Protein AF-A0A497BGM7-F1 (afdb_monomer_lite)

Foldseek 3Di:
DKDKDFAALVLLLVLLVVCCVVPVPQWDDPDSFKIKGWDWDQDPVGDTDIDIKIWGQDPNSRMIITGDPLVSPDPVCSPPVVVVVVVVVSVVSSVVVVVVVVPDD

pLDDT: mean 71.08, std 9.55, range [29.78, 86.12]

Radius of gyration: 14.44 Å; chains: 1; bounding box: 35×27×45 Å

Secondary structure (DSSP, 8-state):
--EEEE--HHHHHHHHHHHHHH-TTTEEESSSSEEEEEEEEE-TT--EEEEEEEEEE-TTSSEEEEE--GGGS-GGGTTS-HHHHHHHHHHHHHHHHHHHTTS--

Structure (mmCIF, N/CA/C/O backbone):
data_AF-A0A497BGM7-F1
#
_entry.id   AF-A0A497BGM7-F1
#
loop_
_atom_site.group_PDB
_atom_site.id
_atom_site.type_symbol
_atom_site.label_atom_id
_atom_site.label_alt_id
_atom_site.label_comp_id
_atom_site.label_asym_id
_atom_site.label_entity_id
_atom_site.label_seq_id
_atom_site.pdbx_PDB_ins_code
_atom_site.Cartn_x
_atom_site.Cartn_y
_atom_site.Cartn_z
_atom_site.occupancy
_atom_site.B_iso_or_equiv
_atom_site.auth_seq_id
_atom_site.auth_comp_id
_atom_site.auth_asym_id
_atom_site.auth_atom_id
_atom_site.pdbx_PDB_model_num
ATOM 1 N N . MET A 1 1 ? -6.877 2.859 -12.401 1.00 52.25 1 MET A N 1
ATOM 2 C CA . MET A 1 1 ? -7.749 1.853 -11.761 1.00 52.25 1 MET A CA 1
ATOM 3 C C . MET A 1 1 ? -7.565 2.004 -10.258 1.00 52.25 1 MET A C 1
ATOM 5 O O . MET A 1 1 ? -6.443 2.279 -9.855 1.00 52.25 1 MET A O 1
ATOM 9 N N . ILE A 1 2 ? -8.637 1.958 -9.464 1.00 58.59 2 ILE A N 1
ATOM 10 C CA . ILE A 1 2 ? -8.560 2.048 -7.995 1.00 58.59 2 ILE A CA 1
ATOM 11 C C . ILE A 1 2 ? -8.933 0.670 -7.463 1.00 58.59 2 ILE A C 1
ATOM 13 O O . ILE A 1 2 ? -10.082 0.262 -7.625 1.00 58.59 2 ILE A O 1
ATOM 17 N N . ASN A 1 3 ? -7.983 -0.023 -6.840 1.00 65.81 3 ASN A N 1
ATOM 18 C CA . ASN A 1 3 ? -8.265 -1.272 -6.141 1.00 65.81 3 ASN A CA 1
ATOM 19 C C . ASN A 1 3 ? -8.559 -0.968 -4.666 1.00 65.81 3 ASN A C 1
ATOM 21 O O . ASN A 1 3 ? -7.932 -0.089 -4.065 1.00 65.81 3 ASN A O 1
ATOM 25 N N . ARG A 1 4 ? -9.546 -1.666 -4.097 1.00 63.44 4 ARG A N 1
ATOM 26 C CA . ARG A 1 4 ? -10.051 -1.434 -2.737 1.00 63.44 4 ARG A CA 1
ATOM 27 C C . ARG A 1 4 ? -9.896 -2.683 -1.881 1.00 63.44 4 ARG A C 1
ATOM 29 O O . ARG A 1 4 ? -10.173 -3.787 -2.344 1.00 63.44 4 ARG A O 1
ATOM 36 N N . VAL A 1 5 ? -9.481 -2.479 -0.635 1.00 69.69 5 VAL A N 1
ATOM 37 C CA . VAL A 1 5 ? -9.466 -3.488 0.430 1.00 69.69 5 VAL A CA 1
ATOM 38 C C . VAL A 1 5 ? -10.442 -3.027 1.511 1.00 69.69 5 VAL A C 1
ATOM 40 O O . VAL A 1 5 ? -10.287 -1.933 2.055 1.00 69.69 5 VAL A O 1
ATOM 43 N N . GLU A 1 6 ? -11.465 -3.833 1.791 1.00 71.62 6 GLU A N 1
ATOM 44 C CA . GLU A 1 6 ? -12.468 -3.559 2.830 1.00 71.62 6 GLU A CA 1
ATOM 45 C C . GLU A 1 6 ? -11.909 -3.937 4.209 1.00 71.62 6 GLU A C 1
ATOM 47 O O . GLU A 1 6 ? -11.344 -5.018 4.361 1.00 71.62 6 GLU A O 1
ATOM 52 N N . LEU A 1 7 ? -12.046 -3.048 5.198 1.00 67.31 7 LEU A N 1
ATOM 53 C CA . LEU A 1 7 ? -11.529 -3.217 6.564 1.00 67.31 7 LEU A CA 1
ATOM 54 C C . LEU A 1 7 ? -12.47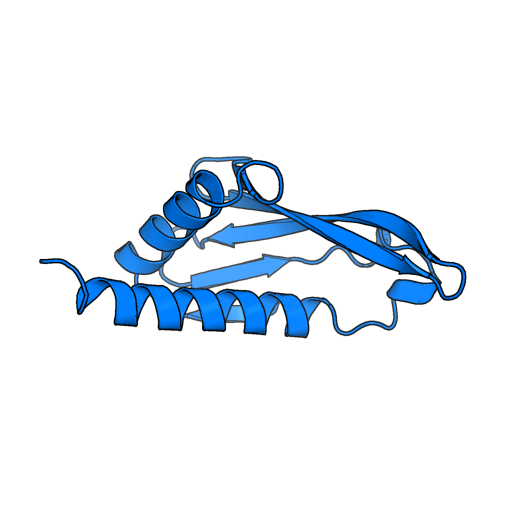6 -2.565 7.573 1.00 67.31 7 LEU A C 1
ATOM 56 O O . LEU A 1 7 ? -13.224 -1.654 7.249 1.00 67.31 7 LEU A O 1
ATOM 60 N N . THR A 1 8 ? -12.438 -2.931 8.845 1.00 68.94 8 THR A N 1
ATOM 61 C CA . THR A 1 8 ? -13.064 -2.085 9.870 1.00 68.94 8 THR A CA 1
ATOM 62 C C . THR A 1 8 ? -12.215 -0.833 10.136 1.00 68.94 8 THR A C 1
ATOM 64 O O . THR A 1 8 ? -11.004 -0.801 9.912 1.00 68.94 8 THR A O 1
ATOM 67 N N . ARG A 1 9 ? -12.835 0.211 10.707 1.00 66.38 9 ARG A N 1
ATOM 68 C CA . ARG A 1 9 ? -12.148 1.457 11.113 1.00 66.38 9 ARG A CA 1
ATOM 69 C C . ARG A 1 9 ? -10.952 1.227 12.040 1.00 66.38 9 ARG A C 1
ATOM 71 O O . ARG A 1 9 ? -9.980 1.981 11.977 1.00 66.38 9 ARG A O 1
ATOM 78 N N . LYS A 1 10 ? -11.050 0.229 12.921 1.00 72.12 10 LYS A N 1
ATOM 79 C CA . LYS A 1 10 ? -9.996 -0.131 13.874 1.00 72.12 10 LYS A CA 1
ATOM 80 C C . LYS A 1 10 ? -8.838 -0.820 13.151 1.00 72.12 10 LYS A C 1
ATOM 82 O O . LYS A 1 10 ? -7.708 -0.361 13.275 1.00 72.12 10 LYS A O 1
ATOM 87 N N . GLU A 1 11 ? -9.138 -1.824 12.330 1.00 73.62 11 GLU A N 1
ATOM 88 C CA . GLU A 1 11 ? -8.141 -2.589 11.569 1.00 73.62 11 GLU A CA 1
ATOM 89 C C . GLU A 1 11 ? -7.365 -1.713 10.590 1.00 73.62 11 GLU A C 1
ATOM 91 O O . GLU A 1 11 ? -6.141 -1.783 10.554 1.00 73.62 11 GLU A O 1
ATOM 96 N N . ALA A 1 12 ? -8.045 -0.834 9.845 1.00 71.00 12 ALA A N 1
ATOM 97 C CA . ALA A 1 12 ? -7.371 0.067 8.916 1.00 71.00 12 ALA A CA 1
ATOM 98 C C . ALA A 1 12 ? -6.373 0.971 9.649 1.00 71.00 12 ALA A C 1
ATOM 100 O O . ALA A 1 12 ? -5.232 1.114 9.224 1.00 71.00 12 ALA A O 1
ATOM 101 N N . ARG A 1 13 ? -6.768 1.549 10.788 1.00 73.94 13 ARG A N 1
ATOM 102 C CA . ARG A 1 13 ? -5.884 2.420 11.569 1.00 73.94 13 ARG A CA 1
ATOM 103 C C . ARG A 1 13 ? -4.698 1.645 12.149 1.00 73.94 13 ARG A C 1
ATOM 105 O O . ARG A 1 13 ? -3.570 2.115 12.044 1.00 73.94 13 ARG A O 1
ATOM 112 N N . GLU A 1 14 ? -4.940 0.479 12.741 1.00 76.69 14 GLU A N 1
ATOM 113 C CA . GLU A 1 14 ? -3.886 -0.371 13.309 1.00 76.69 14 GLU A CA 1
ATOM 114 C C . GLU A 1 14 ? -2.905 -0.865 12.242 1.00 76.69 14 GLU A C 1
ATOM 116 O O . GLU A 1 14 ? -1.698 -0.864 12.479 1.00 76.69 14 GLU A O 1
ATOM 121 N N . LEU A 1 15 ? -3.400 -1.208 11.051 1.00 77.56 15 LEU A N 1
ATOM 122 C CA . LEU A 1 15 ? -2.574 -1.576 9.907 1.00 77.56 15 LEU A CA 1
ATOM 123 C C . LEU A 1 15 ? -1.623 -0.453 9.512 1.00 77.56 15 LEU A C 1
ATOM 125 O O . LEU A 1 15 ? -0.420 -0.685 9.419 1.00 77.56 15 LEU A O 1
ATOM 129 N N . LEU A 1 16 ? -2.141 0.764 9.327 1.00 74.62 16 LEU A N 1
ATOM 130 C CA . LEU A 1 16 ? -1.319 1.912 8.942 1.00 74.62 16 LEU A CA 1
ATOM 131 C C . LEU A 1 16 ? -0.215 2.184 9.975 1.00 74.62 16 LEU A C 1
ATOM 133 O O . LEU A 1 16 ? 0.939 2.376 9.599 1.00 74.62 16 LEU A O 1
ATOM 137 N N . PHE A 1 17 ? -0.539 2.133 11.273 1.00 76.31 17 PHE A N 1
ATOM 138 C CA . PHE A 1 17 ? 0.462 2.307 12.330 1.00 76.31 17 PHE A CA 1
ATOM 139 C C . PHE A 1 17 ? 1.507 1.184 12.340 1.00 76.31 17 PHE A C 1
ATOM 141 O O . PHE A 1 17 ? 2.701 1.483 12.302 1.00 76.31 17 PHE A O 1
ATOM 148 N N . LYS A 1 18 ? 1.097 -0.094 12.315 1.00 75.50 18 LYS A N 1
ATOM 149 C CA . LYS A 1 18 ? 2.049 -1.221 12.333 1.00 75.50 18 LYS A CA 1
ATOM 150 C C . LYS A 1 18 ? 2.962 -1.240 11.105 1.00 75.50 18 LYS A C 1
ATOM 152 O O . LYS A 1 18 ? 4.120 -1.638 11.226 1.00 75.50 18 LYS A O 1
ATOM 157 N N . LEU A 1 19 ? 2.473 -0.824 9.934 1.00 73.44 19 LEU A N 1
ATOM 158 C CA . LEU A 1 19 ? 3.289 -0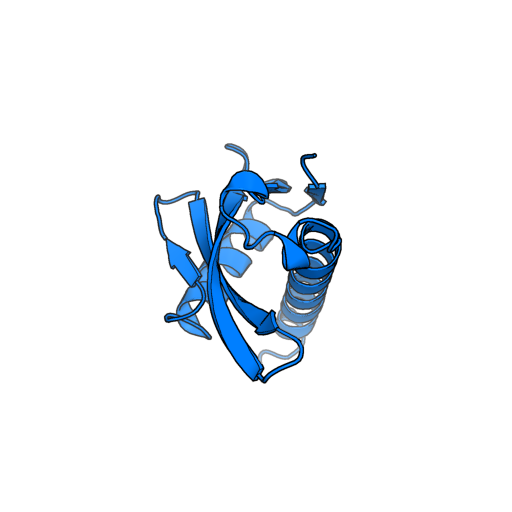.738 8.718 1.00 73.44 19 LEU A CA 1
ATOM 159 C C . LEU A 1 19 ? 4.392 0.316 8.847 1.00 73.44 19 LEU A C 1
ATOM 161 O O . LEU A 1 19 ? 5.545 0.032 8.517 1.00 73.44 19 LEU A O 1
ATOM 165 N N . CYS A 1 20 ? 4.063 1.492 9.381 1.00 71.12 20 CYS A N 1
ATOM 166 C CA . CYS A 1 20 ? 5.050 2.537 9.639 1.00 71.12 20 CYS A CA 1
ATOM 167 C C . CYS A 1 20 ? 6.031 2.163 10.761 1.00 71.12 20 CYS A C 1
ATOM 169 O O . CYS A 1 20 ? 7.212 2.469 10.643 1.00 71.12 20 CYS A O 1
ATOM 171 N N . GLU A 1 21 ? 5.588 1.472 11.816 1.00 73.56 21 GLU A N 1
ATOM 172 C CA . GLU A 1 21 ? 6.481 1.014 12.892 1.00 73.56 21 GLU A CA 1
ATOM 173 C C . GLU A 1 21 ? 7.457 -0.074 12.425 1.00 73.56 21 GLU A C 1
ATOM 175 O O . GLU A 1 21 ? 8.653 0.010 12.700 1.00 73.56 21 GLU A O 1
ATOM 180 N N . LYS A 1 22 ? 6.975 -1.098 11.706 1.00 73.75 22 LYS A N 1
ATOM 181 C CA . LYS A 1 22 ? 7.819 -2.222 11.263 1.00 73.75 22 LYS A CA 1
ATOM 182 C C . LYS A 1 22 ? 8.725 -1.867 10.085 1.00 73.75 22 LYS A C 1
ATOM 184 O O . LYS A 1 22 ? 9.809 -2.434 9.958 1.00 73.75 22 LYS A O 1
ATOM 189 N N . PHE A 1 23 ? 8.287 -0.967 9.205 1.00 68.50 23 PHE A N 1
ATOM 190 C CA . PHE A 1 23 ? 8.975 -0.669 7.945 1.00 68.50 23 PHE A CA 1
ATOM 191 C C . PHE A 1 23 ? 9.003 0.843 7.638 1.00 68.50 23 PHE A C 1
ATOM 193 O O . PHE A 1 23 ? 8.533 1.265 6.577 1.00 68.50 23 PHE A O 1
ATOM 200 N N . PRO A 1 24 ? 9.604 1.672 8.512 1.00 61.66 24 PRO A N 1
ATOM 201 C CA . PRO A 1 24 ? 9.519 3.138 8.438 1.00 61.66 24 PRO A CA 1
ATOM 202 C C . PRO A 1 24 ? 10.119 3.748 7.163 1.00 61.66 24 PRO A C 1
ATOM 204 O O . PRO A 1 24 ? 9.745 4.836 6.750 1.00 61.66 24 PRO A O 1
ATOM 207 N N . TRP A 1 25 ? 11.057 3.055 6.515 1.00 65.81 25 TRP A N 1
ATOM 208 C CA . TRP A 1 25 ? 11.688 3.499 5.267 1.00 65.81 25 TRP A CA 1
ATOM 209 C C . TRP A 1 25 ? 10.900 3.100 4.011 1.00 65.81 25 TRP A C 1
ATOM 211 O O . TRP A 1 25 ? 11.157 3.636 2.931 1.00 65.81 25 TRP A O 1
ATOM 221 N N . ARG A 1 26 ? 9.966 2.146 4.143 1.00 72.31 26 ARG A N 1
ATOM 222 C CA . ARG A 1 26 ? 9.035 1.754 3.077 1.00 72.31 26 ARG A CA 1
ATOM 223 C C . ARG A 1 26 ? 7.728 2.517 3.179 1.00 72.31 26 ARG A C 1
ATOM 225 O O . ARG A 1 26 ? 7.201 2.870 2.138 1.00 72.31 26 ARG A O 1
ATOM 232 N N . PHE A 1 27 ? 7.214 2.765 4.384 1.00 72.69 27 PHE A N 1
ATOM 233 C CA . PHE A 1 27 ? 5.922 3.417 4.587 1.00 72.69 27 PHE A CA 1
ATOM 234 C C . PHE A 1 27 ? 6.059 4.716 5.376 1.00 72.69 27 PHE A C 1
ATOM 236 O O . PHE A 1 27 ? 6.502 4.705 6.523 1.00 72.69 27 PHE A O 1
ATOM 243 N N . THR A 1 28 ? 5.583 5.815 4.793 1.00 76.31 28 THR A N 1
ATOM 244 C CA . THR A 1 28 ? 5.644 7.153 5.394 1.00 76.31 28 THR A CA 1
ATOM 245 C C . THR A 1 28 ? 4.267 7.804 5.387 1.00 76.31 28 THR A C 1
ATOM 247 O O . THR A 1 28 ? 3.638 7.897 4.331 1.00 76.31 28 THR A O 1
ATOM 250 N N . PHE A 1 29 ? 3.806 8.301 6.538 1.00 73.81 29 PHE A N 1
ATOM 251 C CA . PHE A 1 29 ? 2.573 9.091 6.621 1.00 73.81 29 PHE A CA 1
ATOM 252 C C . PHE A 1 29 ? 2.704 10.396 5.832 1.00 73.81 29 PHE A C 1
ATOM 254 O O . PHE A 1 29 ? 3.634 11.171 6.053 1.00 73.81 29 PHE A O 1
ATOM 261 N N . ILE A 1 30 ? 1.742 10.651 4.945 1.00 73.38 30 ILE A N 1
ATOM 262 C CA . ILE A 1 30 ? 1.578 11.957 4.293 1.00 73.38 30 ILE A CA 1
ATOM 263 C C . ILE A 1 30 ? 0.610 12.811 5.122 1.00 73.38 30 ILE A C 1
ATOM 265 O O . ILE A 1 30 ? 0.843 13.997 5.344 1.00 73.38 30 ILE A O 1
ATOM 269 N N . THR A 1 31 ? -0.462 12.193 5.626 1.00 72.69 31 THR A N 1
ATOM 270 C CA . THR A 1 31 ? -1.455 12.802 6.523 1.00 72.69 31 THR A CA 1
ATOM 271 C C . THR A 1 31 ? -1.848 11.797 7.615 1.00 72.69 31 THR A C 1
ATOM 273 O O . THR A 1 31 ? -1.307 10.698 7.676 1.00 72.69 31 THR A O 1
ATOM 276 N N . LYS A 1 32 ? -2.802 12.136 8.495 1.00 66.75 32 LYS A N 1
ATOM 277 C CA . LYS A 1 32 ? -3.327 11.177 9.492 1.00 66.75 32 LYS A CA 1
ATOM 278 C C . LYS A 1 32 ? -4.078 9.988 8.869 1.00 66.75 32 LYS A C 1
ATOM 280 O O . LYS A 1 32 ? -4.331 9.018 9.579 1.00 66.75 32 LYS A O 1
ATOM 285 N N . GLU A 1 33 ? -4.467 10.090 7.600 1.00 66.62 33 GLU A N 1
ATOM 286 C CA . GLU A 1 33 ? -5.338 9.132 6.899 1.00 66.62 33 GLU A CA 1
ATOM 287 C C . GLU A 1 33 ? -4.657 8.530 5.656 1.00 66.62 33 GLU A C 1
ATOM 289 O O . GLU A 1 33 ? -5.130 7.531 5.114 1.00 66.62 33 GLU A O 1
ATOM 294 N N . ASP A 1 34 ? -3.503 9.077 5.258 1.00 70.88 34 ASP A N 1
ATOM 295 C CA . ASP A 1 34 ? -2.775 8.682 4.056 1.00 70.88 34 ASP A CA 1
ATOM 296 C C . ASP A 1 34 ? -1.351 8.239 4.381 1.00 70.88 34 ASP A C 1
ATOM 298 O O . ASP A 1 34 ? -0.598 8.953 5.056 1.00 70.88 34 ASP A O 1
ATOM 302 N N . ILE A 1 35 ? -0.950 7.104 3.810 1.00 73.31 35 ILE A N 1
ATOM 303 C CA . ILE A 1 35 ? 0.445 6.665 3.784 1.00 73.31 35 ILE A CA 1
ATOM 304 C C . ILE A 1 35 ? 0.942 6.601 2.344 1.00 73.31 35 ILE A C 1
ATOM 306 O O . ILE A 1 35 ? 0.207 6.301 1.408 1.00 73.31 35 ILE A O 1
ATOM 310 N N . SER A 1 36 ? 2.225 6.866 2.171 1.00 79.50 36 SER A N 1
ATOM 311 C CA . SER A 1 36 ? 2.959 6.567 0.949 1.00 79.50 36 SER A CA 1
ATOM 312 C C . SER A 1 36 ? 3.805 5.331 1.178 1.00 79.50 36 SER A C 1
ATOM 314 O O . SER A 1 36 ? 4.418 5.181 2.233 1.00 79.50 36 SER A O 1
ATOM 316 N N . MET A 1 37 ? 3.835 4.448 0.190 1.00 81.44 37 MET A N 1
ATOM 317 C CA . MET A 1 37 ? 4.690 3.278 0.169 1.00 81.44 37 MET A CA 1
ATOM 318 C C . MET A 1 37 ? 5.739 3.431 -0.928 1.00 81.44 37 MET A C 1
ATOM 320 O O . MET A 1 37 ? 5.399 3.671 -2.084 1.00 81.44 37 MET A O 1
ATOM 324 N N . ARG A 1 38 ? 7.009 3.241 -0.589 1.00 79.56 38 ARG A N 1
ATOM 325 C CA . ARG A 1 38 ? 8.100 3.120 -1.549 1.00 79.56 38 ARG A CA 1
ATOM 326 C C . ARG A 1 38 ? 8.171 1.688 -2.068 1.00 79.56 38 ARG A C 1
ATOM 328 O O . ARG A 1 38 ? 8.317 0.744 -1.293 1.00 79.56 38 ARG A O 1
ATOM 335 N N . VAL A 1 39 ? 8.100 1.547 -3.384 1.00 76.38 39 VAL A N 1
ATOM 336 C CA . VAL A 1 39 ? 8.267 0.291 -4.111 1.00 76.38 39 VAL A CA 1
ATOM 337 C C . VAL A 1 39 ? 9.552 0.364 -4.917 1.00 76.38 39 VAL A C 1
ATOM 339 O O . VAL A 1 39 ? 9.748 1.289 -5.706 1.00 76.38 39 VAL A O 1
ATOM 342 N N . ASN A 1 40 ? 10.407 -0.633 -4.723 1.00 80.00 40 ASN A N 1
ATOM 343 C CA . ASN A 1 40 ? 11.627 -0.799 -5.494 1.00 80.00 40 ASN A CA 1
ATOM 344 C C . ASN A 1 40 ? 11.333 -1.758 -6.648 1.00 80.00 40 ASN A C 1
ATOM 346 O O . ASN A 1 40 ? 10.856 -2.872 -6.431 1.00 80.00 40 ASN A O 1
ATOM 350 N N . LEU A 1 41 ? 11.602 -1.309 -7.865 1.00 78.38 41 LEU A N 1
ATOM 351 C CA . LEU A 1 41 ? 11.480 -2.081 -9.092 1.00 78.38 41 LEU A CA 1
ATOM 352 C C . LEU A 1 41 ? 12.876 -2.326 -9.645 1.00 78.38 41 LEU A C 1
ATOM 354 O O . LEU A 1 41 ? 13.727 -1.448 -9.554 1.00 78.38 41 LEU A O 1
ATOM 358 N N . TYR A 1 42 ? 13.092 -3.492 -10.237 1.00 80.50 42 TYR A N 1
ATOM 359 C CA . TYR A 1 42 ? 14.356 -3.841 -10.874 1.00 80.50 42 TYR A CA 1
ATOM 360 C C . TYR A 1 42 ? 14.094 -4.114 -12.350 1.00 80.50 42 TYR A C 1
ATOM 362 O O . TYR A 1 42 ? 13.088 -4.748 -12.682 1.00 80.50 42 TYR A O 1
ATOM 370 N N . ASP A 1 43 ? 14.953 -3.593 -13.220 1.00 79.19 43 ASP A N 1
ATOM 371 C CA . ASP A 1 43 ? 14.948 -3.973 -14.630 1.00 79.19 43 ASP A CA 1
ATOM 372 C C . ASP A 1 43 ? 15.750 -5.267 -14.864 1.00 79.19 43 ASP A C 1
ATOM 374 O O . ASP A 1 43 ? 16.353 -5.830 -13.945 1.00 79.19 43 ASP A O 1
ATOM 378 N N . ASP A 1 44 ? 15.770 -5.734 -16.112 1.00 81.88 44 ASP A N 1
ATOM 379 C CA . ASP A 1 44 ? 16.423 -6.989 -16.505 1.00 81.88 44 ASP A CA 1
ATOM 380 C C . ASP A 1 44 ? 17.955 -6.967 -16.337 1.00 81.88 44 ASP A C 1
ATOM 382 O O . ASP A 1 44 ? 18.598 -8.017 -16.387 1.00 81.88 44 ASP A O 1
ATOM 386 N N . VAL A 1 45 ? 18.554 -5.787 -16.130 1.00 86.12 45 VAL A N 1
ATOM 387 C CA . VAL A 1 45 ? 19.992 -5.618 -15.867 1.00 86.12 45 VAL A CA 1
ATOM 388 C C . VAL A 1 45 ? 20.295 -5.351 -14.386 1.00 86.12 45 VAL A C 1
ATOM 390 O O . VAL A 1 45 ? 21.459 -5.196 -14.016 1.00 86.12 45 VAL A O 1
ATOM 393 N N . GLY A 1 46 ? 19.270 -5.347 -13.527 1.00 78.88 46 GLY A N 1
ATOM 394 C CA . GLY A 1 46 ? 19.387 -5.198 -12.077 1.00 78.88 46 GLY A CA 1
ATOM 395 C C . GLY A 1 46 ? 19.436 -3.751 -11.576 1.00 78.88 46 GLY A C 1
ATOM 396 O O . GLY A 1 46 ? 19.781 -3.533 -10.414 1.00 78.88 46 GLY A O 1
ATOM 397 N N . LEU A 1 47 ? 19.102 -2.756 -12.405 1.00 80.19 47 LEU A N 1
ATOM 398 C CA . LEU A 1 47 ? 19.020 -1.359 -11.975 1.00 80.19 47 LEU A CA 1
ATOM 399 C C . LEU A 1 47 ? 17.760 -1.121 -11.140 1.00 80.19 47 LEU A C 1
ATOM 401 O O . LEU A 1 47 ? 16.655 -1.493 -11.532 1.00 80.19 47 LEU A O 1
ATOM 405 N N . GLU A 1 48 ? 17.933 -0.465 -9.990 1.00 81.50 48 GLU A N 1
ATOM 406 C CA . GLU A 1 48 ? 16.849 -0.158 -9.057 1.00 81.50 48 GLU A CA 1
ATOM 407 C C . GLU A 1 48 ? 16.135 1.152 -9.418 1.00 81.50 48 GLU A C 1
ATOM 409 O O . GLU A 1 48 ? 16.747 2.216 -9.530 1.00 81.50 48 GLU A O 1
ATOM 414 N N . TYR A 1 49 ? 14.809 1.089 -9.490 1.00 75.94 49 TYR A N 1
ATOM 415 C CA . TYR A 1 49 ? 13.914 2.219 -9.683 1.00 75.94 49 TYR A CA 1
ATOM 416 C C . TYR A 1 49 ? 12.980 2.345 -8.486 1.00 75.94 49 TYR A C 1
ATOM 418 O O . TYR A 1 49 ? 12.254 1.417 -8.136 1.00 75.94 49 TYR A O 1
ATOM 426 N N . ASN A 1 50 ? 12.978 3.523 -7.871 1.00 77.50 50 ASN A N 1
ATOM 427 C CA . ASN A 1 50 ? 12.177 3.806 -6.689 1.00 77.50 50 ASN A CA 1
ATOM 428 C C . ASN A 1 50 ? 10.904 4.540 -7.079 1.00 77.50 50 ASN A C 1
ATOM 430 O O . ASN A 1 50 ? 10.976 5.630 -7.645 1.00 77.50 50 ASN A O 1
ATOM 434 N N . VAL A 1 51 ? 9.752 3.962 -6.748 1.00 76.62 51 VAL A N 1
ATOM 435 C CA . VAL A 1 51 ? 8.455 4.559 -7.052 1.00 76.62 51 VAL A CA 1
ATOM 436 C C . VAL A 1 51 ? 7.596 4.667 -5.805 1.00 76.62 51 VAL A C 1
ATOM 438 O O . VAL A 1 51 ? 7.561 3.759 -4.979 1.00 76.62 51 VAL A O 1
ATOM 441 N N . TRP A 1 52 ? 6.888 5.784 -5.671 1.00 77.19 52 TRP A N 1
ATOM 442 C CA . TRP A 1 52 ? 5.971 6.014 -4.566 1.00 77.19 52 TRP A CA 1
ATOM 443 C C . TRP A 1 52 ? 4.546 5.625 -4.961 1.00 77.19 52 TRP A C 1
ATOM 445 O O . TRP A 1 52 ? 4.033 6.006 -6.010 1.00 77.19 52 TRP A O 1
ATOM 455 N N . VAL A 1 53 ? 3.900 4.851 -4.098 1.00 76.31 53 VAL A N 1
ATOM 456 C CA . VAL A 1 53 ? 2.504 4.432 -4.207 1.00 76.31 53 VAL A CA 1
ATOM 457 C C . VAL A 1 53 ? 1.732 5.104 -3.085 1.00 76.31 53 VAL A C 1
ATOM 459 O O . VAL A 1 53 ? 2.094 4.963 -1.919 1.00 76.31 53 VAL A O 1
ATOM 462 N N . ALA A 1 54 ? 0.672 5.835 -3.420 1.00 76.75 54 ALA A N 1
ATOM 463 C CA . ALA A 1 54 ? -0.180 6.450 -2.414 1.00 76.75 54 ALA A CA 1
ATOM 464 C C . ALA A 1 54 ? -1.246 5.450 -1.959 1.00 76.75 54 ALA A C 1
ATOM 466 O O . ALA A 1 54 ? -1.890 4.774 -2.763 1.00 76.75 54 ALA A O 1
ATOM 467 N N . VAL A 1 55 ? -1.443 5.359 -0.653 1.00 74.12 55 VAL A N 1
ATOM 468 C CA . VAL A 1 55 ? -2.440 4.495 -0.038 1.00 74.12 55 VAL A CA 1
ATOM 469 C C . VAL A 1 55 ? -3.313 5.367 0.848 1.00 74.12 55 VAL A C 1
ATOM 471 O O . VAL A 1 55 ? -2.848 5.962 1.820 1.00 74.12 55 VAL A O 1
ATOM 474 N N . HIS A 1 56 ? -4.585 5.442 0.480 1.00 73.19 56 HIS A N 1
ATOM 475 C CA . HIS A 1 56 ? -5.569 6.318 1.093 1.00 73.19 56 HIS A CA 1
ATOM 476 C C . HIS A 1 56 ? -6.560 5.483 1.895 1.00 73.19 56 HIS A C 1
ATOM 478 O O . HIS A 1 56 ? -7.277 4.656 1.324 1.00 73.19 56 HIS A O 1
ATOM 484 N N . ALA A 1 57 ? -6.652 5.698 3.205 1.00 65.25 57 ALA A N 1
ATOM 485 C CA . ALA A 1 57 ? -7.815 5.223 3.942 1.00 65.25 57 ALA A CA 1
ATOM 486 C C . ALA A 1 57 ? -9.002 6.154 3.649 1.00 65.25 57 ALA A C 1
ATOM 488 O O . ALA A 1 57 ? -8.865 7.371 3.597 1.00 65.25 57 ALA A O 1
ATOM 489 N N . ASN A 1 58 ? -10.186 5.589 3.414 1.00 67.81 58 ASN A N 1
ATOM 490 C CA . ASN A 1 58 ? -11.410 6.387 3.288 1.00 67.81 58 ASN A CA 1
ATOM 491 C C . ASN A 1 58 ? -11.666 7.171 4.597 1.00 67.81 58 ASN A C 1
ATOM 493 O O . ASN A 1 58 ? -11.287 6.687 5.654 1.00 67.81 58 ASN A O 1
ATOM 497 N N . LYS A 1 59 ? -12.371 8.313 4.557 1.00 59.69 59 LYS A N 1
ATOM 498 C CA . LYS A 1 59 ? -12.782 9.137 5.719 1.00 59.69 59 LYS A CA 1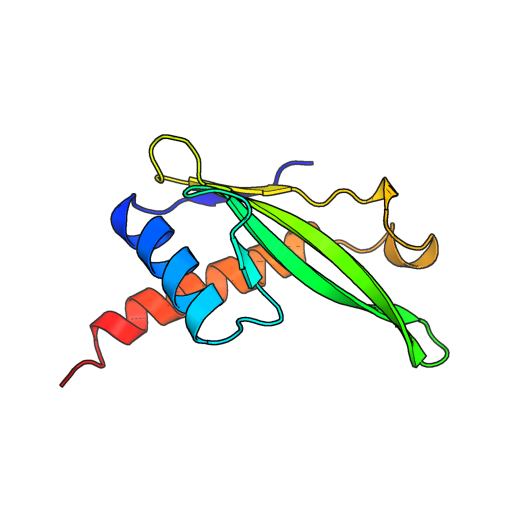
ATOM 499 C C . LYS A 1 59 ? -13.394 8.344 6.880 1.00 59.69 59 LYS A C 1
ATOM 501 O O . LYS A 1 59 ? -13.205 8.695 8.043 1.00 59.69 59 LYS A O 1
ATOM 506 N N . ASP A 1 60 ? -14.124 7.270 6.581 1.00 61.00 60 ASP A N 1
ATOM 507 C CA . ASP A 1 60 ? -14.717 6.399 7.607 1.00 61.00 60 ASP A CA 1
ATOM 508 C C . ASP A 1 60 ? -13.749 5.318 8.123 1.00 61.00 60 ASP A C 1
ATOM 510 O O . ASP A 1 60 ? -14.090 4.547 9.021 1.00 61.00 60 ASP A O 1
ATOM 514 N N . ASN A 1 61 ? -12.545 5.244 7.550 1.00 58.91 61 ASN A N 1
ATOM 515 C CA . ASN A 1 61 ? -11.504 4.229 7.725 1.00 58.91 61 ASN A CA 1
ATOM 516 C C . ASN A 1 61 ? -11.999 2.788 7.515 1.00 58.91 61 ASN A C 1
ATOM 518 O O . ASN A 1 61 ? -11.371 1.847 7.975 1.00 58.91 61 ASN A O 1
ATOM 522 N N . ARG A 1 62 ? -13.128 2.596 6.826 1.00 63.12 62 ARG A N 1
ATOM 523 C CA . ARG A 1 62 ? -13.716 1.270 6.558 1.00 63.12 62 ARG A CA 1
ATOM 524 C C . ARG A 1 62 ? -13.170 0.584 5.301 1.00 63.12 62 ARG A C 1
ATOM 526 O O . ARG A 1 62 ? -13.588 -0.496 4.911 1.00 63.12 62 ARG A O 1
ATOM 533 N N . SER A 1 63 ? -12.273 1.252 4.601 1.00 68.00 63 SER A N 1
ATOM 534 C CA . SER A 1 63 ? -11.699 0.729 3.372 1.00 68.00 63 SER A CA 1
ATOM 535 C C . SER A 1 63 ? -10.390 1.445 3.117 1.00 68.00 63 SER A C 1
ATOM 537 O O . SER A 1 63 ? -10.326 2.671 3.270 1.00 68.00 63 SER A O 1
ATOM 539 N N . VAL A 1 64 ? -9.385 0.708 2.672 1.00 68.81 64 VAL A N 1
ATOM 540 C CA . VAL A 1 64 ? -8.137 1.267 2.164 1.00 68.81 64 VAL A CA 1
ATOM 541 C C . VAL A 1 64 ? -8.187 1.205 0.640 1.00 68.81 64 VAL A C 1
ATOM 543 O O . VAL A 1 64 ? -8.377 0.146 0.042 1.00 68.81 64 VAL A O 1
A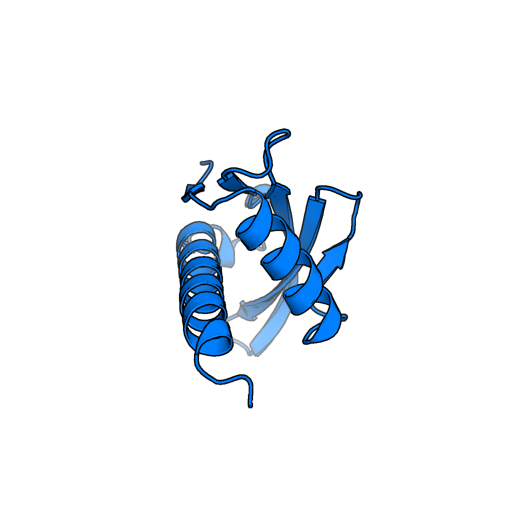TOM 546 N N . SER A 1 65 ? -8.078 2.367 0.008 1.00 72.50 65 SER A N 1
ATOM 547 C CA . SER A 1 65 ? -7.965 2.519 -1.438 1.00 72.50 65 SER A CA 1
ATOM 548 C C . SER A 1 65 ? -6.498 2.687 -1.801 1.00 72.50 65 SER A C 1
ATOM 550 O O . SER A 1 65 ? -5.827 3.598 -1.320 1.00 72.50 65 SER A O 1
ATOM 552 N N . ILE A 1 66 ? -5.999 1.815 -2.670 1.00 72.56 66 ILE A N 1
ATOM 553 C CA . ILE A 1 66 ? -4.614 1.874 -3.134 1.00 72.56 66 ILE A CA 1
ATOM 554 C C . ILE A 1 66 ? -4.599 2.602 -4.475 1.00 72.56 66 ILE A C 1
ATOM 556 O O . ILE A 1 66 ? -5.273 2.198 -5.428 1.00 72.56 66 ILE A O 1
ATOM 560 N N . TYR A 1 67 ? -3.835 3.690 -4.540 1.00 73.44 67 TYR A N 1
ATOM 561 C CA . TYR A 1 67 ? -3.640 4.475 -5.747 1.00 73.44 67 TYR A CA 1
ATOM 562 C C . TYR A 1 67 ? -2.199 4.347 -6.241 1.00 73.44 67 TYR A C 1
ATOM 564 O O . TYR A 1 67 ? -1.245 4.848 -5.644 1.00 73.44 67 TYR A O 1
ATOM 572 N N . VAL A 1 68 ? -2.054 3.702 -7.395 1.00 73.12 68 VAL A N 1
ATOM 573 C CA . VAL A 1 68 ? -0.772 3.562 -8.083 1.00 73.12 68 VAL A CA 1
ATOM 574 C C . VAL A 1 68 ? -0.736 4.526 -9.266 1.00 73.12 68 VAL A C 1
ATOM 576 O O . VAL A 1 68 ? -1.427 4.315 -10.268 1.00 73.12 68 VAL A O 1
ATOM 579 N N . ASN A 1 69 ? 0.090 5.574 -9.189 1.00 73.69 69 ASN A N 1
ATOM 580 C CA . ASN A 1 69 ? 0.312 6.463 -10.327 1.00 73.69 69 ASN A CA 1
ATOM 581 C C . ASN A 1 69 ? 1.273 5.825 -11.344 1.00 73.69 69 ASN A C 1
ATOM 583 O O . ASN A 1 69 ? 2.455 6.157 -11.392 1.00 73.69 69 ASN A O 1
ATOM 587 N N . LYS A 1 70 ? 0.764 4.943 -12.215 1.00 71.88 70 LYS A N 1
ATOM 588 C CA . LYS A 1 70 ? 1.584 4.265 -13.243 1.00 71.88 70 LYS A CA 1
ATOM 589 C C . LYS A 1 70 ? 2.290 5.227 -14.222 1.00 71.88 70 LYS A C 1
ATOM 591 O O . LYS A 1 70 ? 3.173 4.797 -14.955 1.00 71.88 70 LYS A O 1
ATOM 596 N N . LYS A 1 71 ? 1.949 6.525 -14.262 1.00 74.00 71 LYS A N 1
ATOM 597 C CA . LYS A 1 71 ? 2.661 7.505 -15.110 1.00 74.00 71 LYS A CA 1
ATOM 598 C C . LYS A 1 71 ? 4.076 7.802 -14.615 1.00 74.00 71 LYS A C 1
ATOM 600 O O . LYS A 1 71 ? 4.949 8.067 -15.436 1.00 74.00 71 LYS A O 1
ATOM 605 N N . GLU A 1 72 ? 4.292 7.726 -13.307 1.00 72.94 72 GLU A N 1
ATOM 606 C CA . GLU A 1 72 ? 5.603 7.932 -12.675 1.00 72.94 72 GLU A CA 1
ATOM 607 C C . GLU A 1 72 ? 6.509 6.702 -12.810 1.00 72.94 72 GLU A C 1
ATOM 609 O O . GLU A 1 72 ? 7.681 6.741 -12.448 1.00 72.94 72 GLU A O 1
ATOM 614 N N . PHE A 1 73 ? 5.982 5.607 -13.365 1.00 76.06 73 PHE A N 1
ATOM 615 C CA . PHE A 1 73 ? 6.716 4.363 -13.488 1.00 76.06 73 PHE A CA 1
ATOM 616 C C . PHE A 1 73 ? 7.630 4.413 -14.717 1.00 76.06 73 PHE A C 1
ATOM 618 O O . PHE A 1 73 ? 7.224 4.935 -15.774 1.00 76.06 73 PHE A O 1
ATOM 625 N N . PRO A 1 74 ? 8.824 3.800 -14.619 1.00 76.88 74 PRO A N 1
ATOM 626 C CA . PRO A 1 74 ? 9.652 3.510 -15.779 1.00 76.88 74 PRO A CA 1
ATOM 627 C C . PRO A 1 74 ? 8.845 2.765 -16.854 1.00 76.88 74 PRO A C 1
ATOM 629 O O . PRO A 1 74 ? 7.989 1.949 -16.501 1.00 76.88 74 PRO A O 1
ATOM 632 N N . PRO A 1 75 ? 9.109 2.990 -18.156 1.00 82.38 75 PRO A N 1
ATOM 633 C CA . PRO A 1 75 ? 8.327 2.392 -19.239 1.00 82.38 75 PRO A CA 1
ATOM 634 C C . PRO A 1 75 ? 8.146 0.871 -19.134 1.00 82.38 75 PRO A C 1
ATOM 636 O O . PRO A 1 75 ? 7.042 0.391 -19.376 1.00 82.38 75 PRO A O 1
ATOM 639 N N . PHE A 1 76 ? 9.184 0.138 -18.713 1.00 81.75 76 PHE A N 1
ATOM 640 C CA . PHE A 1 76 ? 9.150 -1.323 -18.577 1.00 81.75 76 PHE A CA 1
ATOM 641 C C . PHE A 1 76 ? 8.159 -1.812 -17.508 1.00 81.75 76 PHE A C 1
ATOM 643 O O . PHE A 1 76 ? 7.552 -2.862 -17.667 1.00 81.75 76 PHE A O 1
ATOM 650 N N . ALA A 1 77 ? 7.953 -1.032 -16.445 1.00 76.44 77 ALA A N 1
ATOM 651 C CA . ALA A 1 77 ? 7.113 -1.408 -15.312 1.00 76.44 77 ALA A CA 1
ATOM 652 C C . ALA A 1 77 ? 5.656 -0.945 -15.454 1.00 76.44 77 ALA A C 1
ATOM 654 O O . ALA A 1 77 ? 4.818 -1.246 -14.606 1.00 76.44 77 ALA A O 1
ATOM 655 N N . ARG A 1 78 ? 5.317 -0.196 -16.513 1.00 78.38 78 ARG A N 1
ATOM 656 C CA . ARG A 1 78 ? 3.942 0.290 -16.734 1.00 78.38 78 ARG A CA 1
ATOM 657 C C . ARG A 1 78 ? 2.964 -0.831 -17.064 1.00 78.38 78 ARG A C 1
ATOM 659 O O . ARG A 1 78 ? 1.773 -0.683 -16.795 1.00 78.38 78 ARG A O 1
ATOM 666 N N . SER A 1 79 ? 3.464 -1.920 -17.643 1.00 78.31 79 SER A N 1
ATOM 667 C CA . SER A 1 79 ? 2.703 -3.137 -17.932 1.00 78.31 79 SER A CA 1
ATOM 668 C C . SER A 1 79 ? 2.522 -4.032 -16.708 1.00 78.31 79 SER A C 1
ATOM 670 O O . SER A 1 79 ? 1.752 -4.981 -16.783 1.00 78.31 79 SER A O 1
ATOM 672 N N . TYR A 1 80 ? 3.205 -3.756 -15.591 1.00 76.50 80 TYR A N 1
ATOM 673 C CA . TYR A 1 80 ? 3.100 -4.596 -14.404 1.00 76.50 80 TYR A CA 1
ATOM 674 C C . TYR A 1 80 ? 1.772 -4.331 -13.689 1.00 76.50 80 TYR A C 1
ATOM 676 O O . TYR A 1 80 ? 1.349 -3.180 -13.502 1.00 76.50 80 TYR A O 1
ATOM 684 N N . ASP A 1 81 ? 1.151 -5.403 -13.205 1.00 76.25 81 ASP A N 1
ATOM 685 C CA . ASP A 1 81 ? -0.035 -5.361 -12.343 1.00 76.25 81 ASP A CA 1
ATOM 686 C C . ASP A 1 81 ? 0.354 -5.051 -10.892 1.00 76.25 81 ASP A C 1
ATOM 688 O O . ASP A 1 81 ? -0.041 -5.722 -9.938 1.00 76.25 81 ASP A O 1
ATOM 692 N N . LEU A 1 82 ? 1.180 -4.014 -10.717 1.00 74.25 82 LEU A N 1
ATOM 693 C CA . LEU A 1 82 ? 1.701 -3.621 -9.412 1.00 74.25 82 LEU A CA 1
ATOM 694 C C . LEU A 1 82 ? 0.569 -3.315 -8.428 1.00 74.25 82 LEU A C 1
ATOM 696 O O . LEU A 1 82 ? 0.671 -3.589 -7.241 1.00 74.25 82 LEU A O 1
ATOM 700 N N . ASP A 1 83 ? -0.533 -2.771 -8.926 1.00 74.12 83 ASP A N 1
ATOM 701 C CA . ASP A 1 83 ? -1.725 -2.499 -8.143 1.00 74.12 83 ASP A CA 1
ATOM 702 C C . ASP A 1 83 ? -2.349 -3.763 -7.540 1.00 7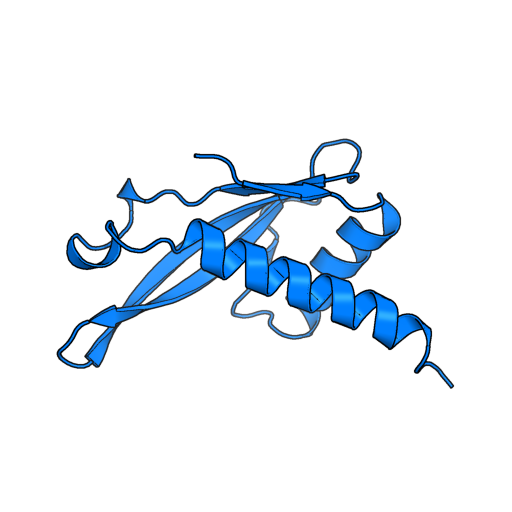4.12 83 ASP A C 1
ATOM 704 O O . ASP A 1 83 ? -2.827 -3.689 -6.412 1.00 74.12 83 ASP A O 1
ATOM 708 N N . LEU A 1 84 ? -2.304 -4.914 -8.220 1.00 75.94 84 LEU A N 1
ATOM 709 C CA . LEU A 1 84 ? -2.748 -6.192 -7.651 1.00 75.94 84 LEU A CA 1
ATOM 710 C C . LEU A 1 84 ? -1.746 -6.725 -6.626 1.00 75.94 84 LEU A C 1
ATOM 712 O O . LEU A 1 84 ? -2.139 -7.105 -5.529 1.00 75.94 84 LEU A O 1
ATOM 716 N N . ILE A 1 85 ? -0.449 -6.664 -6.937 1.00 77.88 85 ILE A N 1
ATOM 717 C CA . ILE A 1 85 ? 0.617 -7.124 -6.032 1.00 77.88 85 ILE A CA 1
ATOM 718 C C . ILE A 1 85 ? 0.582 -6.355 -4.706 1.00 77.88 85 ILE A C 1
ATOM 720 O O . ILE A 1 85 ? 0.689 -6.940 -3.629 1.00 77.88 85 ILE A O 1
ATOM 724 N N . VAL A 1 86 ? 0.411 -5.034 -4.770 1.00 75.06 86 VAL A N 1
ATOM 725 C CA . VAL A 1 86 ? 0.315 -4.190 -3.576 1.00 75.06 86 VAL A CA 1
ATOM 726 C C . VAL A 1 86 ? -0.966 -4.490 -2.801 1.00 75.06 86 VAL A C 1
ATOM 728 O O . VAL A 1 86 ? -0.922 -4.582 -1.578 1.00 75.06 86 VAL A O 1
ATOM 731 N N . VAL A 1 87 ? -2.096 -4.700 -3.481 1.00 76.81 87 VAL A N 1
ATOM 732 C CA . VAL A 1 87 ? -3.349 -5.116 -2.830 1.00 76.81 87 VAL A CA 1
ATOM 733 C C . VAL A 1 87 ? -3.186 -6.444 -2.099 1.00 76.81 87 VAL A C 1
ATOM 735 O O . VAL A 1 87 ? -3.591 -6.543 -0.943 1.00 76.81 87 VAL A O 1
ATOM 738 N N . ASP A 1 88 ? -2.580 -7.444 -2.732 1.00 79.00 88 ASP A N 1
ATOM 739 C CA . ASP A 1 88 ? -2.381 -8.762 -2.130 1.00 79.00 88 ASP A CA 1
ATOM 740 C C . ASP A 1 88 ? -1.406 -8.705 -0.953 1.00 79.00 88 ASP A C 1
ATOM 742 O O . ASP A 1 88 ? -1.640 -9.337 0.076 1.00 79.00 88 ASP A O 1
ATOM 746 N N . MET A 1 89 ? -0.374 -7.861 -1.035 1.00 76.44 89 MET A N 1
ATOM 747 C CA . MET A 1 89 ? 0.501 -7.573 0.100 1.00 76.44 89 MET A CA 1
ATOM 748 C C . MET A 1 89 ? -0.279 -6.961 1.273 1.00 76.44 89 MET A C 1
ATOM 750 O O . MET A 1 89 ? -0.131 -7.405 2.411 1.00 76.44 89 MET A O 1
ATOM 754 N N . PHE A 1 90 ? -1.145 -5.976 1.008 1.00 75.19 90 PHE A N 1
ATOM 755 C CA . PHE A 1 90 ? -1.997 -5.367 2.033 1.00 75.19 90 PHE A CA 1
ATOM 756 C C . PHE A 1 90 ? -2.969 -6.378 2.648 1.00 75.19 90 PHE A C 1
ATOM 758 O O . PHE A 1 90 ? -3.089 -6.418 3.870 1.00 75.19 90 PHE A O 1
ATOM 765 N N . LYS A 1 91 ? -3.606 -7.235 1.841 1.00 75.44 91 LYS A N 1
ATOM 766 C CA . LYS A 1 91 ? -4.442 -8.339 2.342 1.00 75.44 91 LYS A CA 1
ATOM 767 C C . LYS A 1 91 ? -3.642 -9.295 3.224 1.00 75.44 91 LYS A C 1
ATOM 769 O O . LYS A 1 91 ? -4.094 -9.627 4.313 1.00 75.44 91 LYS A O 1
ATOM 774 N N . GLY A 1 92 ? -2.427 -9.659 2.816 1.00 75.38 92 GLY A N 1
ATOM 775 C CA . GLY A 1 92 ? -1.535 -10.491 3.62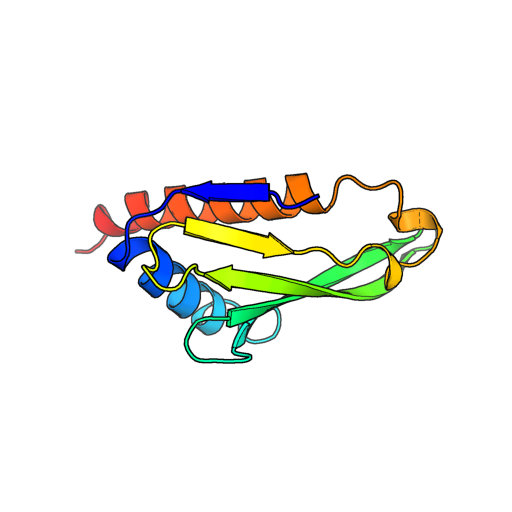3 1.00 75.38 92 GLY A CA 1
ATOM 776 C C . GLY A 1 92 ? -1.193 -9.855 4.974 1.00 75.38 92 GLY A C 1
ATOM 777 O O . GLY A 1 92 ? -1.157 -10.544 5.991 1.00 75.38 92 GLY A O 1
ATOM 778 N N . TYR A 1 93 ? -0.998 -8.534 5.027 1.00 74.25 93 TYR A N 1
ATOM 779 C CA . TYR A 1 93 ? -0.804 -7.834 6.299 1.00 74.25 93 TYR A CA 1
ATOM 780 C C . TYR A 1 93 ? -2.066 -7.798 7.162 1.00 74.25 93 TYR A C 1
ATOM 782 O O . TYR A 1 93 ? -1.959 -7.901 8.381 1.00 74.25 93 TYR A O 1
ATOM 790 N N . VAL A 1 94 ? -3.247 -7.686 6.556 1.00 70.69 94 VAL A N 1
ATOM 791 C CA . VAL A 1 94 ? -4.535 -7.761 7.263 1.00 70.69 94 VAL A CA 1
ATOM 792 C C . VAL A 1 94 ? -4.739 -9.148 7.868 1.00 70.69 94 VAL A C 1
ATOM 794 O O . VAL A 1 94 ? -5.045 -9.258 9.049 1.00 70.69 94 VAL A O 1
ATOM 797 N N . GLU A 1 95 ? -4.467 -10.213 7.116 1.00 71.31 95 GLU A N 1
ATOM 798 C CA . GLU A 1 95 ? -4.510 -11.581 7.645 1.00 71.31 95 GLU A CA 1
ATOM 799 C C . GLU A 1 95 ? -3.504 -11.792 8.787 1.00 71.31 95 GLU A C 1
ATOM 801 O O . GLU A 1 95 ? -3.781 -12.502 9.753 1.00 71.31 95 GLU A O 1
ATOM 806 N N . GLN A 1 96 ? -2.325 -11.166 8.710 1.00 68.69 96 GLN A N 1
ATOM 807 C CA . GLN A 1 96 ? -1.345 -11.191 9.799 1.00 68.69 96 GLN A CA 1
ATOM 808 C C . GLN A 1 96 ? -1.777 -10.359 11.008 1.00 68.69 96 GLN A C 1
ATOM 810 O O . GLN A 1 96 ? -1.424 -10.712 12.131 1.00 68.69 96 GLN A O 1
ATOM 815 N N . LEU A 1 97 ? -2.512 -9.262 10.813 1.00 64.62 97 LEU A N 1
ATOM 816 C CA . LEU A 1 97 ? -3.093 -8.490 11.910 1.00 64.62 97 LEU A CA 1
ATOM 817 C C . LEU A 1 97 ? -4.103 -9.321 12.683 1.00 64.62 97 LEU A C 1
ATOM 819 O O . LEU A 1 97 ? -4.016 -9.362 13.909 1.00 64.62 97 LEU A O 1
ATOM 823 N N . ASP A 1 98 ? -4.983 -10.006 11.959 1.00 57.91 98 ASP A N 1
ATOM 824 C CA . ASP A 1 98 ? -6.010 -10.873 12.528 1.00 57.91 98 ASP A CA 1
ATOM 825 C C . ASP A 1 98 ? -5.372 -12.028 13.322 1.00 57.91 98 ASP A C 1
ATOM 827 O O . ASP A 1 98 ? -5.716 -12.285 14.473 1.00 57.91 98 ASP A O 1
ATOM 831 N N . LYS A 1 99 ? -4.300 -12.628 12.786 1.00 56.31 99 LYS A N 1
ATOM 832 C CA . LYS A 1 99 ? -3.496 -13.631 13.511 1.00 56.31 99 LYS A CA 1
ATOM 833 C C . LYS A 1 99 ? -2.724 -13.045 14.700 1.00 56.31 99 LYS A C 1
ATOM 835 O O . LYS A 1 99 ? -2.631 -13.682 15.741 1.00 56.31 99 LYS A O 1
ATOM 840 N N . SER A 1 100 ? -2.230 -11.808 14.605 1.00 53.66 100 SER A N 1
ATOM 841 C CA . SER A 1 100 ? -1.523 -11.137 15.710 1.00 53.66 100 SER A CA 1
ATOM 842 C C . SER A 1 100 ? -2.422 -10.744 16.891 1.00 53.66 100 SER A C 1
ATOM 844 O O . SER A 1 100 ? -1.896 -10.369 17.936 1.00 53.66 100 SER A O 1
ATOM 846 N N . LEU A 1 101 ? -3.752 -10.814 16.741 1.00 44.06 101 LEU A N 1
ATOM 847 C CA . LEU A 1 101 ? -4.713 -10.687 17.845 1.00 44.06 101 LEU A CA 1
ATOM 848 C C . LEU A 1 101 ? -4.866 -11.993 18.645 1.00 44.06 101 LEU A C 1
ATOM 850 O O . LEU A 1 101 ? -5.368 -11.948 19.765 1.00 44.06 101 LEU A O 1
ATOM 854 N N . LEU A 1 102 ? -4.434 -13.132 18.092 1.00 41.38 102 LEU A N 1
ATOM 855 C CA . LEU A 1 102 ? -4.471 -14.447 18.744 1.00 41.38 102 LEU A CA 1
ATOM 856 C C . LEU A 1 102 ? -3.149 -14.811 19.438 1.00 41.38 102 LEU A C 1
ATOM 858 O O . LEU A 1 102 ? -3.153 -15.640 20.341 1.00 41.38 102 LEU A O 1
ATOM 862 N N . ASP A 1 103 ? -2.046 -14.164 19.055 1.00 40.38 103 ASP A N 1
ATOM 863 C CA . ASP A 1 103 ? -0.695 -14.442 19.567 1.00 40.38 103 ASP A CA 1
ATOM 864 C C . ASP A 1 103 ? -0.198 -13.409 20.601 1.00 40.38 103 ASP A C 1
ATOM 866 O O . ASP A 1 103 ? 1.008 -13.289 20.833 1.00 40.38 103 ASP A O 1
ATOM 870 N N . TYR A 1 104 ? -1.095 -12.640 21.229 1.00 29.78 104 TYR A N 1
ATOM 871 C CA . TYR A 1 104 ? -0.713 -11.811 22.377 1.00 29.78 104 TYR A CA 1
ATOM 872 C C . TYR A 1 104 ? -0.787 -12.653 23.666 1.00 29.78 104 TYR A C 1
ATOM 874 O O . TYR A 1 104 ? -1.871 -13.158 23.964 1.00 29.78 104 TYR A O 1
ATOM 882 N N . PRO A 1 105 ? 0.321 -12.841 24.414 1.00 41.59 105 PRO A N 1
ATOM 883 C CA . PRO A 1 105 ? 0.270 -13.433 25.750 1.00 41.59 105 PRO A CA 1
ATOM 884 C C . PRO A 1 105 ? -0.527 -12.570 26.739 1.00 41.59 105 PRO A C 1
ATOM 886 O O . PRO A 1 105 ? -0.585 -11.330 26.547 1.00 41.59 105 PRO A O 1
#

Sequence (105 aa):
MINRVELTRKEARELLFKLCEKFPWRFTFITKEDISMRVNLYDDVGLEYNVWVAVHANKDNRSVSIYVNKKEFPPFARSYDLDLIVVDMFKGYVEQLDKSLLDYP